Protein AF-A0A0L1IAY0-F1 (afdb_monomer_lite)

Secondary structure (DSSP, 8-state):
-HHHHHHTS-----TTS-HHHHHHHHHHHHHHHHHH--TT-TTHHHHHHHHHHHHHTTTS-HHHHHHHHHHHHHHHHHHHHHHHHHHHHHHHHHHHHHHHHHHHHHHHHHHHHHHHHHHHHT-

Structure (mmCIF, N/CA/C/O backbone):
data_AF-A0A0L1IAY0-F1
#
_entry.id   AF-A0A0L1IAY0-F1
#
loop_
_atom_site.group_PDB
_atom_site.id
_atom_site.type_symbol
_atom_site.label_atom_id
_atom_site.label_alt_id
_atom_site.label_comp_id
_atom_site.label_asym_id
_atom_site.label_entity_id
_atom_site.label_seq_id
_atom_site.pdbx_PDB_ins_code
_atom_site.Cartn_x
_atom_site.Cartn_y
_atom_site.Cartn_z
_atom_site.occupancy
_atom_site.B_iso_or_equiv
_atom_site.auth_seq_id
_atom_site.auth_comp_id
_atom_site.auth_asym_id
_atom_site.auth_atom_id
_atom_site.pdbx_PDB_model_num
ATOM 1 N N . MET A 1 1 ? -14.114 -1.916 1.670 1.00 76.31 1 MET A N 1
ATOM 2 C CA . MET A 1 1 ? -13.400 -0.633 1.870 1.00 76.31 1 MET A CA 1
ATOM 3 C C . MET A 1 1 ? -12.194 -0.703 2.826 1.00 76.31 1 MET A C 1
ATOM 5 O O . MET A 1 1 ? -11.429 0.243 2.824 1.00 76.31 1 MET A O 1
ATOM 9 N N . LEU A 1 2 ? -11.918 -1.811 3.542 1.00 92.62 2 LEU A N 1
ATOM 10 C CA . LEU A 1 2 ? -10.782 -1.898 4.490 1.00 92.62 2 LEU A CA 1
ATOM 11 C C . LEU A 1 2 ? -9.405 -1.604 3.868 1.00 92.62 2 LEU A C 1
ATOM 13 O O . LEU A 1 2 ? -8.613 -0.864 4.439 1.00 92.62 2 LEU A O 1
ATOM 17 N N . TRP A 1 3 ? -9.119 -2.160 2.686 1.00 95.38 3 TRP A N 1
ATOM 18 C CA . TRP A 1 3 ? -7.840 -1.927 2.007 1.00 95.38 3 TRP A CA 1
ATOM 19 C C . TRP A 1 3 ? -7.629 -0.454 1.648 1.00 95.38 3 TRP A C 1
ATOM 21 O O . TRP A 1 3 ? -6.535 0.081 1.808 1.00 95.38 3 TRP A O 1
ATOM 31 N N . TYR A 1 4 ? -8.695 0.223 1.218 1.00 96.50 4 TYR A N 1
ATOM 32 C CA . TYR A 1 4 ? -8.634 1.649 0.932 1.00 96.50 4 TYR A CA 1
ATOM 33 C C . TYR A 1 4 ? -8.264 2.449 2.184 1.00 96.50 4 TYR A C 1
ATOM 35 O O . TYR A 1 4 ? -7.411 3.327 2.100 1.00 96.50 4 TYR A O 1
ATOM 43 N N . ASP A 1 5 ? -8.813 2.120 3.353 1.00 96.38 5 ASP A N 1
ATOM 44 C CA . ASP A 1 5 ? -8.454 2.810 4.598 1.00 96.38 5 ASP A CA 1
ATOM 45 C C . ASP A 1 5 ? -6.985 2.582 4.966 1.00 96.38 5 ASP A C 1
ATOM 47 O O . ASP A 1 5 ? -6.290 3.509 5.379 1.00 96.38 5 ASP A O 1
ATOM 51 N N . ILE A 1 6 ? -6.482 1.362 4.758 1.00 96.75 6 ILE A N 1
ATOM 52 C CA . ILE A 1 6 ? -5.078 1.013 5.005 1.00 96.75 6 ILE A CA 1
ATOM 53 C C . ILE A 1 6 ? -4.140 1.793 4.077 1.00 96.75 6 ILE A C 1
ATOM 55 O O . ILE A 1 6 ? -3.091 2.248 4.529 1.00 96.75 6 ILE A O 1
ATOM 59 N N . VAL A 1 7 ? -4.491 1.979 2.803 1.00 96.19 7 VAL A N 1
ATOM 60 C CA . VAL A 1 7 ? -3.594 2.573 1.791 1.00 96.19 7 VAL A CA 1
ATOM 61 C C . VAL A 1 7 ? -3.789 4.088 1.641 1.00 96.19 7 VAL A C 1
ATOM 63 O O . VAL A 1 7 ? -2.823 4.825 1.451 1.00 96.19 7 VAL A O 1
ATOM 66 N N . ASN A 1 8 ? -5.014 4.588 1.725 1.00 94.31 8 ASN A N 1
ATOM 67 C CA . ASN A 1 8 ? -5.364 5.977 1.408 1.00 94.31 8 ASN A CA 1
ATOM 68 C C . ASN A 1 8 ? -6.063 6.693 2.562 1.00 94.31 8 ASN A C 1
ATOM 70 O O . ASN A 1 8 ? -5.804 7.872 2.783 1.00 94.31 8 ASN A O 1
ATOM 74 N N . GLY A 1 9 ? -6.926 5.993 3.295 1.00 95.06 9 GLY A N 1
ATOM 75 C CA . GLY A 1 9 ? -7.683 6.567 4.402 1.00 95.06 9 GLY A CA 1
ATOM 76 C C . GLY A 1 9 ? -6.971 6.469 5.752 1.00 95.06 9 GLY A C 1
ATOM 77 O O . GLY A 1 9 ? -5.741 6.402 5.848 1.00 95.06 9 GLY A O 1
ATOM 78 N N . LYS A 1 10 ? -7.778 6.450 6.810 1.00 95.69 10 LYS A N 1
ATOM 79 C CA . LYS A 1 10 ? -7.360 6.177 8.183 1.00 95.69 10 LYS A CA 1
ATOM 80 C C . LYS A 1 10 ? -8.213 5.015 8.697 1.00 95.69 10 LYS A C 1
ATOM 82 O O . LYS A 1 10 ? -9.431 5.161 8.738 1.00 95.69 10 LYS A O 1
ATOM 87 N N . PRO A 1 11 ? -7.617 3.864 9.048 1.00 96.12 11 PRO A N 1
ATOM 88 C CA . PRO A 1 11 ? -8.358 2.753 9.634 1.00 96.12 11 PRO A CA 1
ATOM 89 C C . PRO A 1 11 ? -9.008 3.167 10.958 1.00 96.12 11 PRO A C 1
ATOM 91 O O . PRO A 1 11 ? -8.327 3.482 11.928 1.00 96.12 11 PRO A O 1
ATOM 94 N N . GLU A 1 12 ? -10.333 3.179 11.017 1.00 93.19 12 GLU A N 1
ATOM 95 C CA . GLU A 1 12 ? -11.067 3.610 12.208 1.00 93.19 12 GLU A CA 1
ATOM 96 C C . GLU A 1 12 ? -12.138 2.593 12.600 1.00 93.19 12 GLU A C 1
ATOM 98 O O . GLU A 1 12 ? -12.599 1.790 11.790 1.00 93.19 12 GLU A O 1
ATOM 103 N N . LEU A 1 13 ? -12.520 2.627 13.876 1.00 95.69 13 LEU A N 1
ATOM 104 C CA . LEU A 1 13 ? -13.643 1.870 14.422 1.00 95.69 13 LEU A CA 1
ATOM 105 C C . LEU A 1 13 ? -14.730 2.887 14.769 1.00 95.69 13 LEU A C 1
ATOM 107 O O . LEU A 1 13 ? -14.483 3.790 15.573 1.00 95.69 13 LEU A O 1
ATOM 111 N N . GLU A 1 14 ? -15.886 2.789 14.126 1.00 95.19 14 GLU A N 1
ATOM 112 C CA . GLU A 1 14 ? -16.983 3.737 14.285 1.00 95.19 14 GLU A CA 1
ATOM 113 C C . GLU A 1 14 ? -17.698 3.516 15.616 1.00 95.19 14 GLU A C 1
ATOM 115 O O . GLU A 1 14 ? -17.932 2.382 16.031 1.00 95.19 14 GLU A O 1
ATOM 120 N N . ASP A 1 15 ? -18.095 4.602 16.279 1.00 95.81 15 ASP A N 1
ATOM 121 C CA . ASP A 1 15 ? -18.761 4.513 17.580 1.00 95.81 15 ASP A CA 1
ATOM 122 C C . ASP A 1 15 ? -20.175 3.924 17.502 1.00 95.81 15 ASP A C 1
ATOM 124 O O . ASP A 1 15 ? -20.678 3.450 18.516 1.00 95.81 15 ASP A O 1
ATOM 128 N N . THR A 1 16 ? -20.769 3.888 16.304 1.00 96.62 16 THR A N 1
ATOM 129 C CA . THR A 1 16 ? -22.074 3.277 16.007 1.00 96.62 16 THR A CA 1
ATOM 130 C C . THR A 1 16 ? -22.052 1.748 16.010 1.00 96.62 16 THR A C 1
ATOM 132 O O . THR A 1 16 ? -23.111 1.127 16.032 1.00 96.62 16 THR A O 1
ATOM 135 N N . LEU A 1 17 ? -20.870 1.130 15.951 1.00 96.06 17 LEU A N 1
ATOM 136 C CA . LEU A 1 17 ? -20.727 -0.322 15.978 1.00 96.06 17 LEU A CA 1
ATOM 137 C C . LEU A 1 17 ? -20.904 -0.871 17.397 1.00 96.06 17 LEU A C 1
ATOM 139 O O . LEU A 1 17 ? -20.500 -0.240 18.378 1.00 96.06 17 LEU A O 1
ATOM 143 N N . SER A 1 18 ? -21.436 -2.092 17.496 1.00 97.44 18 SER A N 1
ATOM 144 C CA . SER A 1 18 ? -21.388 -2.859 18.742 1.00 97.44 18 SER A CA 1
ATOM 145 C C . SER A 1 18 ? -19.941 -3.157 19.14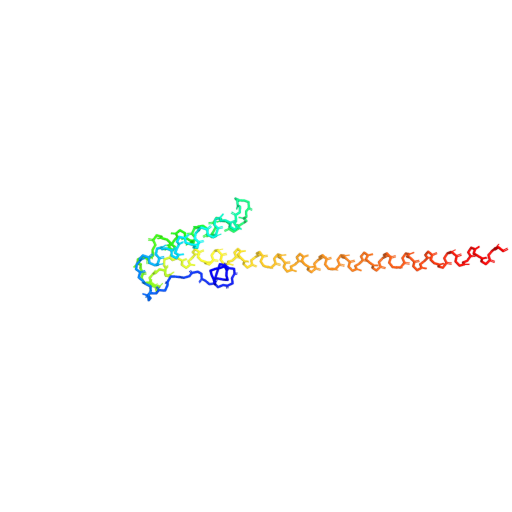2 1.00 97.44 18 SER A C 1
ATOM 147 O O . SER A 1 18 ? -19.019 -3.089 18.325 1.00 97.44 18 SER A O 1
ATOM 149 N N . MET A 1 19 ? -19.734 -3.503 20.410 1.00 96.94 19 MET A N 1
ATOM 150 C CA . MET A 1 19 ? -18.407 -3.829 20.938 1.00 96.94 19 MET A CA 1
ATOM 151 C C . MET A 1 19 ? -17.749 -4.978 20.170 1.00 96.94 19 MET A C 1
ATOM 153 O O . MET A 1 19 ? -16.621 -4.825 19.703 1.00 96.94 19 MET A O 1
ATOM 157 N N . ASP A 1 20 ? -18.497 -6.054 19.935 1.00 97.50 20 ASP A N 1
ATOM 158 C CA . ASP A 1 20 ? -18.030 -7.219 19.179 1.00 97.50 20 ASP A CA 1
ATOM 159 C C . ASP A 1 20 ? -17.711 -6.856 17.722 1.00 97.50 20 ASP A C 1
ATOM 161 O O . ASP A 1 20 ? -16.714 -7.305 17.159 1.00 97.50 20 ASP A O 1
ATOM 165 N N . ALA A 1 21 ? -18.512 -5.979 17.102 1.00 97.50 21 ALA A N 1
ATOM 166 C CA . ALA A 1 21 ? -18.252 -5.518 15.740 1.00 97.50 21 ALA A CA 1
ATOM 167 C C . ALA A 1 21 ? -16.988 -4.643 15.655 1.00 97.50 21 ALA A C 1
ATOM 169 O O . ALA A 1 21 ? -16.250 -4.732 14.670 1.00 97.50 21 ALA A O 1
ATOM 170 N N . LYS A 1 22 ? -16.701 -3.824 16.678 1.00 97.56 22 LYS A N 1
ATOM 171 C CA . LYS A 1 22 ? -15.448 -3.052 16.765 1.00 97.56 22 LYS A CA 1
ATOM 172 C C . LYS A 1 22 ? -14.241 -3.969 16.912 1.00 97.56 22 LYS A C 1
ATOM 174 O O . LYS A 1 22 ? -13.245 -3.762 16.218 1.00 97.56 22 LYS A O 1
ATOM 179 N N . GLU A 1 23 ? -14.334 -4.966 17.788 1.00 97.44 23 GLU A N 1
ATOM 180 C CA . GLU A 1 23 ? -13.276 -5.959 17.983 1.00 97.44 23 GLU A CA 1
ATOM 181 C C . GLU A 1 23 ? -13.005 -6.725 16.686 1.00 97.44 23 GLU A C 1
ATOM 183 O O . GLU A 1 23 ? -11.878 -6.726 16.186 1.00 97.44 23 GLU A O 1
ATOM 188 N N . TYR A 1 24 ? -14.061 -7.255 16.064 1.00 97.75 24 TYR A N 1
ATOM 189 C CA . TYR A 1 24 ? -13.960 -7.966 14.796 1.00 97.75 24 TYR A CA 1
ATOM 190 C C . TYR A 1 24 ? -13.349 -7.092 13.695 1.00 97.75 24 TYR A C 1
ATOM 192 O O . TYR A 1 24 ? -12.455 -7.535 12.973 1.00 97.75 24 TYR A O 1
ATOM 200 N N . LYS A 1 25 ? -13.767 -5.826 13.568 1.00 97.69 25 LYS A N 1
ATOM 201 C CA . LYS A 1 25 ? -13.202 -4.907 12.567 1.00 97.69 25 LYS A CA 1
ATOM 202 C C . LYS A 1 25 ? -11.714 -4.629 12.822 1.00 97.69 25 LYS A C 1
ATOM 204 O O . LYS A 1 25 ? -10.932 -4.598 11.868 1.00 97.69 25 LYS A O 1
ATOM 209 N N . ALA A 1 26 ? -11.297 -4.467 14.079 1.00 97.38 26 ALA A N 1
ATOM 210 C CA . ALA A 1 26 ? -9.885 -4.308 14.439 1.00 97.38 26 ALA A CA 1
ATOM 211 C C . ALA A 1 26 ? -9.053 -5.559 14.094 1.00 97.38 26 ALA A C 1
ATOM 213 O O . ALA A 1 26 ? -7.923 -5.446 13.599 1.00 97.38 26 ALA A O 1
ATOM 214 N N . ASP A 1 27 ? -9.633 -6.743 14.290 1.00 97.75 27 ASP A N 1
ATOM 215 C CA . ASP A 1 27 ? -9.032 -8.016 13.902 1.00 97.75 27 ASP A CA 1
ATOM 216 C C . ASP A 1 27 ? -8.917 -8.163 12.389 1.00 97.75 27 ASP A C 1
ATOM 218 O O . ASP A 1 27 ? -7.861 -8.565 11.902 1.00 97.75 27 ASP A O 1
ATOM 222 N N . GLN A 1 28 ? -9.936 -7.756 11.629 1.00 97.94 28 GLN A N 1
ATOM 223 C CA . GLN A 1 28 ? -9.879 -7.756 10.167 1.00 97.94 28 GLN A CA 1
ATOM 224 C C . GLN A 1 28 ? -8.787 -6.824 9.636 1.00 97.94 28 GLN A C 1
ATOM 226 O O . GLN A 1 28 ? -8.036 -7.217 8.743 1.00 97.94 28 GLN A O 1
ATOM 231 N N . TYR A 1 29 ? -8.636 -5.621 10.203 1.00 97.88 29 TYR A N 1
ATOM 232 C CA . TYR A 1 29 ? -7.527 -4.735 9.837 1.00 97.88 29 TYR A CA 1
ATOM 233 C C . TYR A 1 29 ? -6.166 -5.378 10.129 1.00 97.88 29 TYR A C 1
ATOM 235 O O . TYR A 1 29 ? -5.283 -5.365 9.271 1.00 97.88 29 TYR A O 1
ATOM 243 N N . SER A 1 30 ? -6.006 -5.982 11.309 1.00 96.69 30 SER A N 1
ATOM 244 C CA . SER A 1 30 ? -4.758 -6.644 11.706 1.00 96.69 30 SER A CA 1
ATOM 245 C C . SER A 1 30 ? -4.445 -7.852 10.820 1.00 96.69 30 SER A C 1
ATOM 247 O O . SER A 1 30 ? -3.314 -8.013 10.360 1.00 96.69 30 SER A O 1
ATOM 249 N N . TYR A 1 31 ? -5.448 -8.684 10.539 1.00 97.31 31 TYR A N 1
ATOM 250 C CA . TYR A 1 31 ? -5.340 -9.838 9.652 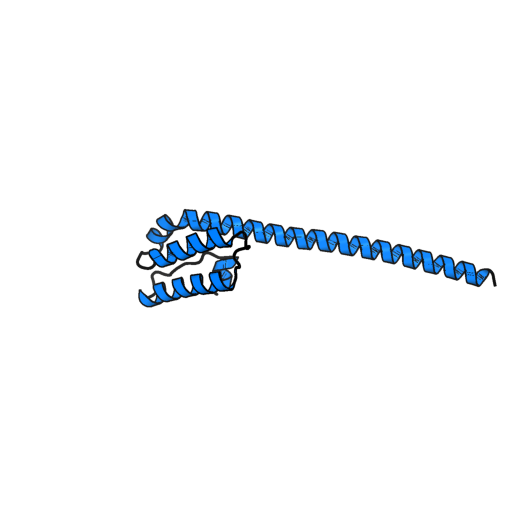1.00 97.31 31 TYR A CA 1
ATOM 251 C C . TYR A 1 31 ? -4.946 -9.412 8.239 1.00 97.31 31 TYR A C 1
ATOM 253 O O . TYR A 1 31 ? -3.950 -9.904 7.704 1.00 97.31 31 TYR A O 1
ATOM 261 N N . LEU A 1 32 ? -5.678 -8.458 7.657 1.00 97.00 32 LEU A N 1
ATOM 262 C CA . LEU A 1 32 ? -5.417 -7.968 6.308 1.00 97.00 32 LEU A CA 1
ATOM 263 C C . LEU A 1 32 ? -4.023 -7.347 6.214 1.00 97.00 32 LEU A C 1
ATOM 265 O O . LEU A 1 32 ? -3.284 -7.651 5.280 1.00 97.00 32 LEU A O 1
ATOM 269 N N . TRP A 1 33 ? -3.622 -6.546 7.203 1.00 96.62 33 TRP A N 1
ATOM 270 C CA . TRP A 1 33 ? -2.276 -5.984 7.270 1.00 96.62 33 TRP A CA 1
ATOM 271 C C . TRP A 1 33 ? -1.198 -7.074 7.299 1.00 96.62 33 TRP A C 1
ATOM 273 O O . TRP A 1 33 ? -0.246 -7.026 6.520 1.00 96.62 33 TRP A O 1
ATOM 283 N N . ASN A 1 34 ? -1.375 -8.091 8.147 1.00 95.50 34 ASN A N 1
ATOM 284 C CA . ASN A 1 34 ? -0.466 -9.233 8.267 1.00 95.50 34 ASN A CA 1
ATOM 285 C C . ASN A 1 34 ? -0.367 -10.075 7.001 1.00 95.50 34 ASN A C 1
ATOM 287 O O . ASN A 1 34 ? 0.708 -10.579 6.696 1.00 95.50 34 ASN A O 1
ATOM 291 N N . LYS A 1 35 ? -1.460 -10.212 6.252 1.00 96.56 35 LYS A N 1
ATOM 292 C CA . LYS A 1 35 ? -1.456 -10.918 4.968 1.00 96.56 35 LYS A CA 1
ATOM 293 C C . LYS A 1 35 ? -0.892 -10.082 3.823 1.00 96.56 35 LYS A C 1
ATOM 295 O O . LYS A 1 35 ? -0.380 -10.653 2.869 1.00 96.56 35 LYS A O 1
ATOM 300 N N . SER A 1 36 ? -0.955 -8.757 3.926 1.00 95.31 36 SER A N 1
ATOM 301 C CA . SER A 1 36 ? -0.513 -7.843 2.866 1.00 95.31 36 SER A CA 1
ATOM 302 C C . SER A 1 36 ? 0.950 -7.415 2.992 1.00 95.31 36 SER A C 1
ATOM 304 O O . SER A 1 36 ? 1.468 -6.748 2.101 1.00 95.31 36 SER A O 1
ATOM 306 N N . THR A 1 37 ? 1.618 -7.740 4.103 1.00 94.69 37 THR A N 1
ATOM 307 C CA . THR A 1 37 ? 2.989 -7.288 4.373 1.00 94.69 37 THR A CA 1
ATOM 308 C C . THR A 1 37 ? 3.864 -8.417 4.906 1.00 94.69 37 THR A C 1
ATOM 310 O O . THR A 1 37 ? 3.476 -9.148 5.815 1.00 94.69 37 THR A O 1
ATOM 313 N N . THR A 1 38 ? 5.068 -8.541 4.349 1.00 94.00 38 THR A N 1
ATOM 314 C CA . THR A 1 38 ? 6.121 -9.440 4.838 1.00 94.00 38 THR A CA 1
ATOM 315 C C . THR A 1 38 ? 6.974 -8.751 5.904 1.00 94.00 38 THR A C 1
ATOM 317 O O . THR A 1 38 ? 6.804 -7.562 6.181 1.00 94.00 38 THR A O 1
ATOM 320 N N . ILE A 1 39 ? 7.891 -9.501 6.521 1.00 91.38 39 ILE A N 1
ATOM 321 C CA . ILE A 1 39 ? 8.827 -8.978 7.529 1.00 91.38 39 ILE A CA 1
ATOM 322 C C . ILE A 1 39 ? 9.726 -7.885 6.929 1.00 91.38 39 ILE A C 1
ATOM 324 O O . ILE A 1 39 ? 10.005 -6.899 7.604 1.00 91.38 39 ILE A O 1
ATOM 328 N N . ASP A 1 40 ? 10.077 -8.007 5.648 1.00 93.50 40 ASP A N 1
ATOM 329 C CA . ASP A 1 40 ? 10.960 -7.068 4.943 1.00 93.50 40 ASP A CA 1
ATOM 330 C C . ASP A 1 40 ? 10.260 -5.774 4.499 1.00 93.50 40 ASP A C 1
ATOM 332 O O . ASP A 1 40 ? 10.904 -4.837 4.027 1.00 93.50 40 ASP A O 1
ATOM 336 N N . ASN A 1 41 ? 8.929 -5.691 4.619 1.00 94.25 41 ASN A N 1
ATOM 337 C CA . ASN A 1 41 ? 8.211 -4.479 4.246 1.00 94.25 41 ASN A CA 1
ATOM 338 C C . ASN A 1 41 ? 8.552 -3.341 5.223 1.00 94.25 41 ASN A C 1
ATOM 340 O O . ASN A 1 41 ? 8.273 -3.432 6.418 1.00 94.25 41 ASN A O 1
ATOM 344 N N . ALA A 1 42 ? 9.072 -2.226 4.704 1.00 94.56 42 ALA A N 1
ATOM 345 C CA . ALA A 1 42 ? 9.504 -1.078 5.508 1.00 94.56 42 ALA A CA 1
ATOM 346 C C . ALA A 1 42 ? 8.415 -0.521 6.448 1.00 94.56 42 ALA A C 1
ATOM 348 O O . ALA A 1 42 ? 8.715 -0.042 7.541 1.00 94.56 42 ALA A O 1
ATOM 349 N N . CYS A 1 43 ? 7.137 -0.616 6.066 1.00 96.56 43 CYS A N 1
ATOM 350 C CA . CYS A 1 43 ? 6.029 -0.126 6.883 1.00 96.56 43 CYS A CA 1
ATOM 351 C C . CYS A 1 43 ? 5.482 -1.164 7.863 1.00 96.56 43 CYS A C 1
ATOM 353 O O . CYS A 1 43 ? 4.664 -0.806 8.716 1.00 96.56 43 CYS A O 1
ATOM 355 N N . ARG A 1 44 ? 5.922 -2.430 7.783 1.00 96.19 44 ARG A N 1
ATOM 356 C CA . ARG A 1 44 ? 5.406 -3.565 8.567 1.00 96.19 44 ARG A CA 1
ATOM 357 C C . ARG A 1 44 ? 5.314 -3.246 10.051 1.00 96.19 44 ARG A C 1
ATOM 359 O O . ARG A 1 44 ? 4.257 -3.446 10.656 1.00 96.19 44 ARG A O 1
ATOM 366 N N . LEU A 1 45 ? 6.406 -2.742 10.622 1.00 96.31 45 LEU A N 1
ATOM 367 C CA . LEU A 1 45 ? 6.521 -2.461 12.050 1.00 96.31 45 LEU A CA 1
ATOM 368 C C . LEU A 1 45 ? 5.571 -1.338 12.482 1.00 96.31 45 LEU A C 1
ATOM 370 O O . LEU A 1 45 ? 4.737 -1.545 13.364 1.00 96.31 45 LEU A O 1
ATOM 374 N N . VAL A 1 46 ? 5.658 -0.174 11.831 1.00 97.12 46 VAL A N 1
ATOM 375 C CA . VAL A 1 46 ? 4.850 1.007 12.178 1.00 97.12 46 VAL A CA 1
ATOM 376 C C . VAL A 1 46 ? 3.353 0.761 11.982 1.00 97.12 46 VAL A C 1
ATOM 378 O O . VAL A 1 46 ? 2.556 1.128 12.844 1.00 97.12 46 VAL A O 1
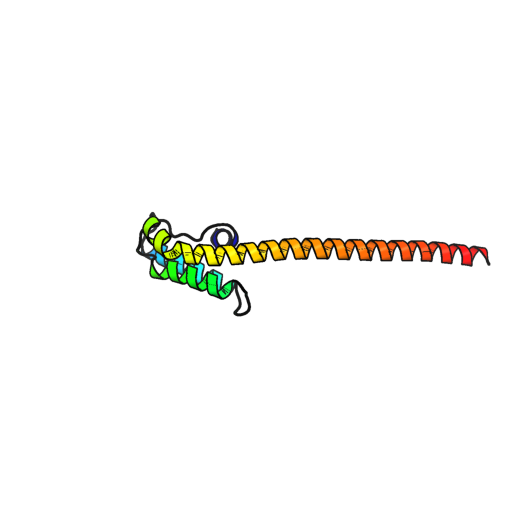ATOM 381 N N . GLY A 1 47 ? 2.966 0.043 10.922 1.00 97.31 47 GLY A N 1
ATOM 382 C CA . GLY A 1 47 ? 1.580 -0.375 10.713 1.00 97.31 47 GLY A CA 1
ATOM 383 C C . GLY A 1 47 ? 1.103 -1.340 11.798 1.00 97.31 47 GLY A C 1
ATOM 384 O O . GLY A 1 47 ? 0.047 -1.132 12.391 1.00 97.31 47 GLY A O 1
ATOM 385 N N . SER A 1 48 ? 1.910 -2.348 12.149 1.00 97.31 48 SER A N 1
ATOM 386 C CA . SER A 1 48 ? 1.547 -3.325 13.190 1.00 97.31 48 SER A CA 1
ATOM 387 C C . SER A 1 48 ? 1.392 -2.677 14.571 1.00 97.31 48 SER A C 1
ATOM 389 O O . SER A 1 48 ? 0.521 -3.071 15.346 1.00 97.31 48 SER A O 1
ATOM 391 N N . ILE A 1 49 ? 2.207 -1.665 14.891 1.00 97.81 49 ILE A N 1
ATOM 392 C CA . ILE A 1 49 ? 2.059 -0.868 16.119 1.00 97.81 49 ILE A CA 1
ATOM 393 C C . ILE A 1 49 ? 0.714 -0.130 16.121 1.00 97.81 49 ILE A C 1
ATOM 395 O O . ILE A 1 49 ? -0.005 -0.180 17.121 1.00 97.81 49 ILE A O 1
ATOM 399 N N . TYR A 1 50 ? 0.339 0.500 15.007 1.00 98.12 50 TYR A N 1
ATOM 400 C CA . TYR A 1 50 ? -0.933 1.207 14.894 1.00 98.12 50 TYR A CA 1
ATOM 401 C C . TYR A 1 50 ? -2.151 0.274 14.997 1.00 98.12 50 TYR A C 1
ATOM 403 O O . TYR A 1 50 ? -3.043 0.528 15.808 1.00 98.12 50 TYR A O 1
ATOM 411 N N . PHE A 1 51 ? -2.174 -0.842 14.261 1.00 97.94 51 PHE A N 1
ATOM 412 C CA . PHE A 1 51 ? -3.295 -1.791 14.318 1.00 97.94 51 PHE A CA 1
ATOM 413 C C . PHE A 1 51 ? -3.430 -2.462 15.688 1.00 97.94 51 PHE A C 1
ATOM 415 O O . PHE A 1 51 ? -4.542 -2.623 16.188 1.00 97.94 51 PHE A O 1
ATOM 422 N N . ARG A 1 52 ? -2.310 -2.746 16.363 1.00 97.56 52 ARG A N 1
ATOM 423 C CA . ARG A 1 52 ? -2.319 -3.178 17.767 1.00 97.56 52 ARG A CA 1
ATOM 424 C C . ARG A 1 52 ? -2.883 -2.103 18.699 1.00 97.56 52 ARG A C 1
ATOM 426 O O . ARG A 1 52 ? -3.613 -2.440 19.624 1.00 97.56 52 ARG A O 1
ATOM 433 N N . CYS A 1 53 ? -2.598 -0.822 18.456 1.00 97.94 53 CYS A N 1
ATOM 434 C CA . CYS A 1 53 ? -3.204 0.270 19.223 1.00 97.94 53 CYS A CA 1
ATOM 435 C C . CYS A 1 53 ? -4.729 0.305 19.051 1.00 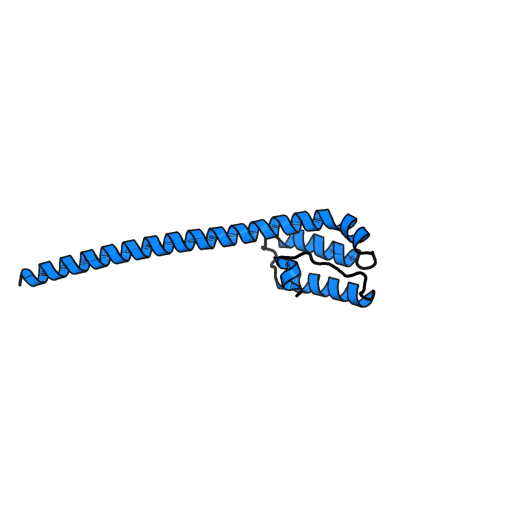97.94 53 CYS A C 1
ATOM 437 O O . CYS A 1 53 ? -5.442 0.416 20.049 1.00 97.94 53 CYS A O 1
ATOM 439 N N . LEU A 1 54 ? -5.231 0.149 17.818 1.00 96.81 54 LEU A N 1
ATOM 440 C CA . LEU A 1 54 ? -6.671 0.049 17.551 1.00 96.81 54 LEU A CA 1
ATOM 441 C C . LEU A 1 54 ? -7.291 -1.150 18.274 1.00 96.81 54 LEU A C 1
ATOM 443 O O . LEU A 1 54 ? -8.290 -0.977 18.970 1.00 96.81 54 LEU A O 1
ATOM 447 N N . LYS A 1 55 ? -6.666 -2.330 18.169 1.00 97.06 55 LYS A N 1
ATOM 448 C CA . LYS A 1 55 ? -7.133 -3.557 18.824 1.00 97.06 55 LYS A CA 1
ATOM 449 C C . LYS A 1 55 ? -7.140 -3.443 20.346 1.00 97.06 55 LYS A C 1
ATOM 451 O O . LYS A 1 55 ? -8.102 -3.859 20.962 1.00 97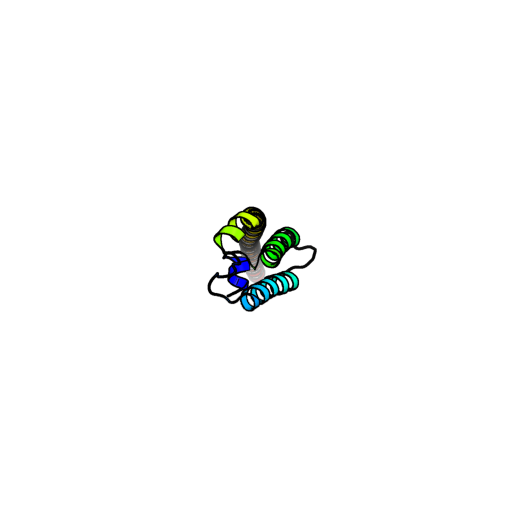.06 55 LYS A O 1
ATOM 456 N N . ASN A 1 56 ? -6.135 -2.832 20.968 1.00 97.69 56 ASN A N 1
ATOM 457 C CA . ASN A 1 56 ? -6.096 -2.698 22.430 1.00 97.69 56 ASN A CA 1
ATOM 458 C C . ASN A 1 56 ? -7.075 -1.642 22.973 1.00 97.69 56 ASN A C 1
ATOM 460 O O . ASN A 1 56 ? -7.343 -1.609 24.169 1.00 97.69 56 ASN A O 1
ATOM 464 N N . ASN A 1 57 ? -7.586 -0.754 22.113 1.00 97.31 57 ASN A N 1
ATOM 465 C CA . ASN A 1 57 ? -8.433 0.377 22.499 1.00 97.31 57 ASN A CA 1
ATOM 466 C C . ASN A 1 57 ? -9.782 0.374 21.753 1.00 97.31 57 ASN A C 1
ATOM 468 O O . ASN A 1 57 ? -10.399 1.428 21.569 1.00 97.31 57 ASN A O 1
ATOM 472 N N . PHE A 1 58 ? -10.254 -0.791 21.300 1.00 97.12 58 PHE A N 1
ATOM 473 C CA . PHE A 1 58 ? -11.521 -0.911 20.567 1.00 97.12 58 PHE A CA 1
ATOM 474 C C . PHE A 1 58 ? -12.733 -0.490 21.409 1.00 97.12 58 PHE A C 1
ATOM 476 O O . PHE A 1 58 ? -13.713 0.017 20.869 1.00 97.12 58 PHE A O 1
ATOM 483 N N . GLN A 1 59 ? -12.625 -0.633 22.732 1.00 96.94 59 GLN A N 1
ATOM 484 C CA . GLN A 1 59 ? -13.678 -0.299 23.687 1.00 96.94 59 GLN A CA 1
ATOM 485 C C . GLN A 1 59 ? -13.888 1.207 23.878 1.00 96.94 59 GLN A C 1
ATOM 487 O O . GLN A 1 59 ? -14.954 1.631 24.318 1.00 96.94 59 GLN A O 1
ATOM 492 N N . LEU A 1 60 ? -12.884 2.018 23.541 1.00 96.75 60 LEU A N 1
ATOM 493 C CA . LEU A 1 60 ? -12.948 3.469 23.694 1.00 96.75 60 LEU A CA 1
ATOM 494 C C . LEU A 1 60 ? -13.782 4.112 22.582 1.00 96.75 60 LEU A C 1
ATOM 496 O O . LEU A 1 60 ? -13.960 3.539 21.496 1.00 96.75 60 LEU A O 1
ATOM 500 N N . LYS A 1 61 ? -14.232 5.346 22.826 1.00 96.19 61 LYS A N 1
ATOM 501 C CA . LYS A 1 61 ? -14.822 6.174 21.767 1.00 96.19 61 LYS A CA 1
ATOM 502 C C . LYS A 1 61 ? -13.754 6.626 20.775 1.00 96.19 61 LYS A C 1
ATOM 504 O O . LYS A 1 61 ? -12.557 6.640 21.083 1.00 96.19 61 LYS A O 1
ATOM 509 N N . LYS A 1 62 ? -14.176 7.026 19.575 1.00 94.94 62 LYS A N 1
ATOM 510 C CA . LYS A 1 62 ? -13.273 7.464 18.504 1.00 94.94 62 LYS A CA 1
ATOM 511 C C . LYS A 1 62 ? -12.320 8.572 18.963 1.00 94.94 62 LYS A C 1
ATOM 513 O O . LYS A 1 62 ? -11.122 8.447 18.730 1.00 94.94 62 LYS A O 1
ATOM 518 N N . SER A 1 63 ? -12.821 9.604 19.642 1.00 95.75 63 SER A N 1
ATOM 519 C CA . SER A 1 63 ? -12.018 10.756 20.089 1.00 95.75 63 SER A CA 1
ATOM 520 C C . SER A 1 63 ? -10.918 10.382 21.093 1.00 95.75 63 SER A C 1
ATOM 522 O O . SER A 1 63 ? -9.800 10.895 21.022 1.00 95.75 63 SER A O 1
ATOM 524 N N . GLU A 1 64 ? -11.212 9.462 22.010 1.00 97.00 64 GLU A N 1
ATOM 525 C CA . GLU A 1 64 ? -10.272 8.968 23.023 1.00 97.00 64 GLU A CA 1
ATOM 526 C C . GLU A 1 64 ? -9.221 8.045 22.399 1.00 97.00 64 GLU A C 1
ATOM 528 O O . GLU A 1 64 ? -8.022 8.162 22.667 1.00 97.00 64 GLU A O 1
ATOM 533 N N . ARG A 1 65 ? -9.664 7.140 21.517 1.00 96.56 65 ARG A N 1
ATOM 534 C CA . ARG A 1 65 ? -8.779 6.251 20.758 1.00 96.56 65 ARG A CA 1
ATOM 535 C C . ARG A 1 65 ? -7.859 7.040 19.833 1.00 96.56 65 ARG A C 1
ATOM 537 O O . ARG A 1 65 ? -6.694 6.679 19.690 1.00 96.56 65 ARG A O 1
ATOM 544 N N . GLU A 1 66 ? -8.355 8.113 19.225 1.00 95.25 66 GLU A N 1
ATOM 545 C CA . GLU A 1 66 ? -7.557 9.002 18.389 1.00 95.25 66 GLU A CA 1
ATOM 546 C C . GLU A 1 66 ? -6.420 9.638 19.186 1.00 95.25 66 GLU A C 1
ATOM 548 O O . GLU A 1 66 ? -5.268 9.470 18.794 1.00 95.25 66 GLU A O 1
ATOM 553 N N . HIS A 1 67 ? -6.696 10.232 20.351 1.00 95.81 67 HIS A N 1
ATOM 554 C CA . HIS A 1 67 ? -5.644 10.780 21.217 1.00 95.81 67 HIS A CA 1
ATOM 555 C C . HIS A 1 67 ? -4.556 9.755 21.567 1.00 95.81 67 HIS A C 1
ATOM 557 O O . HIS A 1 67 ? -3.374 10.094 21.582 1.00 95.81 67 HIS A O 1
ATOM 563 N N . LYS A 1 68 ? -4.929 8.489 21.800 1.00 96.62 68 LYS A N 1
ATOM 564 C CA . LYS A 1 68 ? -3.968 7.421 22.121 1.00 96.62 68 LYS A CA 1
ATOM 565 C C . LYS A 1 68 ? -3.184 6.908 20.912 1.00 96.62 68 LYS A C 1
ATOM 567 O O . LYS A 1 68 ? -2.008 6.576 21.041 1.00 96.62 68 LYS A O 1
ATOM 572 N N . CYS A 1 69 ? -3.823 6.795 19.748 1.00 97.12 69 CYS A N 1
ATOM 573 C CA . CYS A 1 69 ? -3.247 6.107 18.590 1.00 97.12 69 CYS A CA 1
ATOM 574 C C . CYS A 1 69 ? -2.729 7.043 17.490 1.00 97.12 69 CYS A C 1
ATOM 576 O O . CYS A 1 69 ? -2.115 6.553 16.540 1.00 97.12 69 CYS A O 1
ATOM 578 N N . ILE A 1 70 ? -2.938 8.361 17.592 1.00 96.81 70 ILE A N 1
ATOM 579 C CA . ILE A 1 70 ? -2.594 9.318 16.531 1.00 96.81 70 ILE A CA 1
ATOM 580 C C . ILE A 1 70 ? -1.104 9.319 16.188 1.00 96.81 70 ILE A C 1
ATOM 582 O O . ILE A 1 70 ? -0.761 9.291 15.012 1.00 96.81 70 ILE A O 1
ATOM 586 N N . GLN A 1 71 ? -0.210 9.256 17.177 1.00 97.44 71 GLN A N 1
ATOM 587 C CA . GLN A 1 71 ? 1.236 9.235 16.916 1.00 97.44 71 GLN A CA 1
ATOM 588 C C . GLN A 1 71 ? 1.657 7.972 16.149 1.00 97.44 71 GLN A C 1
ATOM 590 O O . GLN A 1 71 ? 2.435 8.035 15.198 1.00 97.44 71 GLN A O 1
ATOM 595 N N . ASN A 1 72 ? 1.059 6.826 16.488 1.00 97.75 72 ASN A N 1
ATOM 596 C CA . ASN A 1 72 ? 1.274 5.578 15.756 1.00 97.75 72 ASN A CA 1
ATOM 597 C C . ASN A 1 72 ? 0.742 5.678 14.318 1.00 97.75 72 ASN A C 1
ATOM 599 O O . ASN A 1 72 ? 1.394 5.203 13.387 1.00 97.75 72 ASN A O 1
ATOM 603 N N . PHE A 1 73 ? -0.413 6.326 14.129 1.00 97.94 73 PHE A N 1
ATOM 604 C CA . PHE A 1 73 ? -0.970 6.571 12.801 1.00 97.94 73 PHE A CA 1
ATOM 605 C C . PHE A 1 73 ? -0.083 7.494 11.964 1.00 97.94 73 PHE A C 1
ATOM 607 O O . PHE A 1 73 ? 0.142 7.196 10.798 1.00 97.94 73 PHE A O 1
ATOM 614 N N . ILE A 1 74 ? 0.446 8.579 12.536 1.00 98.12 74 ILE A N 1
ATOM 615 C CA . ILE A 1 74 ? 1.338 9.512 11.833 1.00 98.12 74 ILE A CA 1
ATOM 616 C C . ILE A 1 74 ? 2.568 8.767 11.306 1.00 98.12 74 ILE A C 1
ATOM 618 O O . ILE A 1 74 ? 2.881 8.868 10.121 1.00 98.12 74 ILE A O 1
ATOM 622 N N . ASN A 1 75 ? 3.208 7.942 12.138 1.00 97.94 75 ASN A N 1
ATOM 623 C CA . ASN A 1 75 ? 4.364 7.141 11.725 1.00 97.94 75 ASN A CA 1
ATOM 624 C C . ASN A 1 75 ? 4.017 6.152 10.604 1.00 97.94 75 ASN A C 1
ATOM 626 O O . ASN A 1 75 ? 4.744 6.038 9.615 1.00 97.94 75 ASN A O 1
ATOM 630 N N . PHE A 1 76 ? 2.878 5.466 10.731 1.00 98.19 76 PHE A N 1
ATOM 631 C CA . PHE A 1 76 ? 2.376 4.578 9.687 1.00 98.19 76 PHE A CA 1
ATOM 632 C C . PHE A 1 76 ? 2.096 5.334 8.375 1.00 98.19 76 PHE A C 1
ATOM 634 O O . PHE A 1 76 ? 2.534 4.906 7.305 1.00 98.19 76 PHE A O 1
ATOM 641 N N . ASN A 1 77 ? 1.426 6.483 8.453 1.00 98.25 77 ASN A N 1
ATOM 642 C CA . ASN A 1 77 ? 1.062 7.306 7.306 1.00 98.25 77 ASN A CA 1
ATOM 643 C C . ASN A 1 77 ? 2.291 7.893 6.599 1.00 98.25 77 ASN A C 1
ATOM 645 O O . ASN A 1 77 ? 2.340 7.901 5.372 1.00 98.25 77 ASN A O 1
ATOM 649 N N . ASN A 1 78 ? 3.307 8.321 7.351 1.00 98.31 78 ASN A N 1
ATOM 650 C CA . ASN A 1 78 ? 4.564 8.813 6.789 1.00 98.31 78 ASN A CA 1
ATOM 651 C C . ASN A 1 78 ? 5.258 7.727 5.960 1.00 98.31 78 ASN A C 1
ATOM 653 O O . ASN A 1 78 ? 5.627 7.975 4.813 1.00 98.31 78 ASN A O 1
ATOM 657 N N . CYS A 1 79 ? 5.354 6.505 6.493 1.00 97.81 79 CYS A N 1
ATOM 658 C CA . CYS A 1 79 ? 5.921 5.381 5.751 1.00 97.81 79 CYS A CA 1
ATOM 659 C C . CYS A 1 79 ? 5.107 5.058 4.487 1.00 97.81 79 CYS A C 1
ATOM 661 O O . CYS A 1 79 ? 5.653 4.892 3.397 1.00 97.81 79 CYS A O 1
ATOM 663 N N . ARG A 1 80 ? 3.778 5.040 4.611 1.00 97.06 80 ARG A N 1
ATOM 664 C CA . ARG A 1 80 ? 2.859 4.802 3.493 1.00 97.06 80 ARG A CA 1
ATOM 665 C C . ARG A 1 80 ? 3.009 5.836 2.377 1.00 97.06 80 ARG A C 1
ATOM 667 O O . ARG A 1 80 ? 3.010 5.473 1.203 1.00 97.06 80 ARG A O 1
ATOM 674 N N . ASN A 1 81 ? 3.159 7.108 2.731 1.00 97.75 81 ASN A N 1
ATOM 675 C CA . ASN A 1 81 ? 3.381 8.183 1.767 1.00 97.75 81 ASN A CA 1
ATOM 676 C C . ASN A 1 81 ? 4.753 8.065 1.096 1.00 97.75 81 ASN A C 1
ATOM 678 O O . ASN A 1 81 ? 4.848 8.261 -0.114 1.00 97.75 81 ASN A O 1
ATOM 682 N N . ALA A 1 82 ? 5.787 7.673 1.845 1.00 97.81 82 ALA A N 1
ATOM 683 C CA . ALA A 1 82 ? 7.109 7.409 1.284 1.00 97.81 82 ALA A CA 1
ATOM 684 C C . ALA A 1 82 ? 7.075 6.273 0.246 1.00 97.81 82 ALA A C 1
ATOM 686 O O . ALA A 1 82 ? 7.636 6.429 -0.836 1.00 97.81 82 ALA A O 1
ATOM 687 N N . LEU A 1 83 ? 6.346 5.180 0.513 1.00 96.69 83 LEU A N 1
ATOM 688 C CA . LEU A 1 83 ? 6.169 4.093 -0.460 1.00 96.69 83 LEU A CA 1
ATOM 689 C C . LEU A 1 83 ? 5.449 4.553 -1.734 1.00 96.69 83 LEU A C 1
ATOM 691 O O . LEU A 1 83 ? 5.853 4.181 -2.834 1.00 96.69 83 LEU A O 1
ATOM 695 N N . LYS A 1 84 ? 4.406 5.384 -1.612 1.00 97.12 84 LYS A N 1
ATOM 696 C CA . LYS A 1 84 ? 3.709 5.943 -2.785 1.00 97.12 84 LYS A CA 1
ATOM 697 C C . LYS A 1 84 ? 4.618 6.844 -3.612 1.00 97.12 84 LYS A C 1
ATOM 699 O O . LYS A 1 84 ? 4.604 6.765 -4.837 1.00 97.12 84 LYS A O 1
ATOM 704 N N . LEU A 1 85 ? 5.415 7.677 -2.946 1.00 97.75 85 LEU A N 1
ATOM 705 C CA . LEU A 1 85 ? 6.392 8.529 -3.615 1.00 97.75 85 LEU A CA 1
ATOM 706 C C . LEU A 1 85 ? 7.448 7.686 -4.338 1.00 97.75 85 LEU A C 1
ATOM 708 O O . LEU A 1 85 ? 7.749 7.946 -5.500 1.00 97.75 85 LEU A O 1
ATOM 712 N N . GLN A 1 86 ? 7.956 6.637 -3.687 1.00 97.75 86 GLN A N 1
ATOM 713 C CA . GLN A 1 86 ? 8.892 5.697 -4.298 1.00 97.75 86 GLN A CA 1
ATOM 714 C C . GLN A 1 86 ? 8.278 5.015 -5.527 1.00 97.75 86 GLN A C 1
ATOM 716 O O . GLN A 1 86 ? 8.924 4.942 -6.567 1.00 97.75 86 GLN A O 1
ATOM 721 N N . GLN A 1 87 ? 7.025 4.563 -5.443 1.00 97.31 87 GLN A N 1
ATOM 722 C CA . GLN A 1 87 ? 6.319 3.971 -6.579 1.00 97.31 87 GLN A CA 1
ATOM 723 C C . GLN A 1 87 ? 6.203 4.959 -7.749 1.00 97.31 87 GLN A C 1
ATOM 725 O O . GLN A 1 87 ? 6.509 4.595 -8.883 1.00 97.31 87 GLN A O 1
ATOM 730 N N . ALA A 1 88 ? 5.799 6.203 -7.479 1.00 98.12 88 ALA A N 1
ATOM 731 C CA . ALA A 1 88 ? 5.676 7.237 -8.504 1.00 98.12 88 ALA A CA 1
ATOM 732 C C . ALA A 1 88 ? 7.024 7.535 -9.185 1.00 98.12 88 ALA A C 1
ATOM 734 O O . ALA A 1 88 ? 7.091 7.610 -10.413 1.00 98.12 88 ALA A O 1
ATOM 735 N N . ASN A 1 89 ? 8.100 7.637 -8.401 1.00 98.31 89 ASN A N 1
ATOM 736 C CA . ASN A 1 89 ? 9.448 7.864 -8.920 1.00 98.31 89 ASN A CA 1
ATOM 737 C C . ASN A 1 89 ? 9.940 6.675 -9.754 1.00 98.31 89 ASN A C 1
ATOM 739 O O . ASN A 1 89 ? 10.391 6.869 -10.878 1.00 98.31 89 ASN A O 1
ATOM 743 N N . ASN A 1 90 ? 9.765 5.443 -9.269 1.00 98.31 90 ASN A N 1
ATOM 744 C CA . ASN A 1 90 ? 10.170 4.241 -9.999 1.00 98.31 90 ASN A CA 1
ATOM 745 C C . ASN A 1 90 ? 9.463 4.125 -11.357 1.00 98.31 90 ASN A C 1
ATOM 747 O O . ASN A 1 90 ? 10.093 3.747 -12.346 1.00 98.31 90 ASN A O 1
ATOM 751 N N . ILE A 1 91 ? 8.166 4.453 -11.418 1.00 98.50 91 ILE A N 1
ATOM 752 C CA . ILE A 1 91 ? 7.404 4.466 -12.675 1.00 98.50 91 ILE A CA 1
ATOM 753 C C . ILE A 1 91 ? 7.978 5.519 -13.621 1.00 98.50 91 ILE A C 1
ATOM 755 O O . ILE A 1 91 ? 8.276 5.206 -14.772 1.00 98.50 91 ILE A O 1
ATOM 759 N N . LYS A 1 92 ? 8.175 6.748 -13.134 1.00 98.25 92 LYS A N 1
ATOM 760 C CA . LYS A 1 92 ? 8.741 7.842 -13.929 1.00 98.25 92 LYS A CA 1
ATOM 761 C C . LYS A 1 92 ? 10.108 7.469 -14.504 1.00 98.25 92 LYS A C 1
ATOM 763 O O . LYS A 1 92 ? 10.320 7.606 -15.706 1.00 98.25 92 LYS A O 1
ATOM 768 N N . ASP A 1 93 ? 11.008 6.966 -13.669 1.00 98.44 93 ASP A N 1
ATOM 769 C CA . ASP A 1 93 ? 12.370 6.624 -14.076 1.00 98.44 93 ASP A CA 1
ATOM 770 C C . ASP A 1 93 ? 12.387 5.462 -15.072 1.00 98.44 93 ASP A C 1
ATOM 772 O O . ASP A 1 93 ? 13.161 5.475 -16.030 1.00 98.44 93 ASP A O 1
ATOM 776 N N . SER A 1 94 ? 11.509 4.473 -14.884 1.00 98.44 94 SER A N 1
ATOM 777 C CA . SER A 1 94 ? 11.384 3.341 -15.807 1.00 98.44 94 SER A CA 1
ATOM 778 C C . SER A 1 94 ? 10.865 3.782 -17.175 1.00 98.44 94 SER A C 1
ATOM 780 O O . SER A 1 94 ? 11.409 3.352 -18.187 1.00 98.44 94 SER A O 1
ATOM 782 N N . LEU A 1 95 ? 9.876 4.682 -17.216 1.00 98.38 95 LEU A N 1
ATOM 783 C CA . LEU A 1 95 ? 9.349 5.237 -18.468 1.00 98.38 95 LEU A CA 1
ATOM 784 C C . LEU A 1 95 ? 10.404 6.052 -19.222 1.00 98.38 95 LEU A C 1
ATOM 786 O O . LEU A 1 95 ? 10.526 5.926 -20.439 1.00 98.38 95 LEU A O 1
ATOM 790 N N . ILE A 1 96 ? 11.190 6.863 -18.507 1.00 98.31 96 ILE A N 1
ATOM 791 C CA . ILE A 1 96 ? 12.280 7.643 -19.110 1.00 98.31 96 ILE A CA 1
ATOM 792 C C . ILE A 1 96 ? 13.326 6.708 -19.721 1.00 98.31 96 ILE A C 1
ATOM 794 O O . ILE A 1 96 ? 13.709 6.900 -20.875 1.00 98.31 96 ILE A O 1
ATOM 798 N N . LYS A 1 97 ? 13.760 5.689 -18.968 1.00 98.38 97 LYS A N 1
ATOM 799 C CA . LYS A 1 97 ? 14.740 4.705 -19.444 1.00 98.38 97 LYS A CA 1
ATOM 800 C C . LYS A 1 97 ? 14.223 3.953 -20.663 1.00 98.38 97 LYS A C 1
ATOM 802 O O . LYS A 1 97 ? 14.916 3.906 -21.668 1.00 98.38 97 LYS A O 1
ATOM 807 N N . GLN A 1 98 ? 12.998 3.435 -20.600 1.00 98.44 98 GLN A N 1
ATOM 808 C CA . GLN A 1 98 ? 12.389 2.714 -21.714 1.00 98.44 98 GLN A CA 1
ATOM 809 C C . GLN A 1 98 ? 12.347 3.573 -22.982 1.00 98.44 98 GLN A C 1
ATOM 811 O O . GLN A 1 98 ? 12.858 3.164 -24.016 1.00 98.44 98 GLN A O 1
ATOM 816 N N . ASN A 1 99 ? 11.824 4.799 -22.887 1.00 98.44 99 ASN A N 1
ATOM 817 C CA . ASN A 1 99 ? 11.746 5.693 -24.038 1.00 98.44 99 ASN A CA 1
ATOM 818 C C . ASN A 1 99 ? 13.134 6.063 -24.591 1.00 98.44 99 ASN A C 1
ATOM 820 O O . ASN A 1 99 ? 13.296 6.222 -25.798 1.00 98.44 99 ASN A O 1
ATOM 824 N N . MET A 1 100 ? 14.144 6.224 -23.734 1.00 98.50 100 MET A N 1
ATOM 825 C CA . MET A 1 100 ? 15.513 6.479 -24.183 1.00 98.50 100 MET A CA 1
ATOM 826 C C . MET A 1 100 ? 16.062 5.298 -24.994 1.00 98.50 100 MET A C 1
ATOM 828 O O . MET A 1 100 ? 16.541 5.510 -26.108 1.00 98.50 100 MET A O 1
ATOM 832 N N . GLU A 1 101 ? 15.945 4.076 -24.474 1.00 98.44 101 GLU A N 1
ATOM 833 C CA . GLU A 1 101 ? 16.414 2.865 -25.159 1.00 98.44 101 GLU A CA 1
ATOM 834 C C . GLU A 1 101 ? 15.661 2.620 -26.475 1.00 98.44 101 GLU A C 1
ATOM 836 O O . GLU A 1 101 ? 16.287 2.338 -27.496 1.00 98.44 101 GLU A O 1
ATOM 841 N N . ASP A 1 102 ? 14.340 2.818 -26.494 1.00 98.56 102 ASP A N 1
ATOM 842 C CA . ASP A 1 102 ? 13.521 2.651 -27.701 1.00 98.56 102 ASP A CA 1
ATOM 843 C C . ASP A 1 102 ? 13.920 3.651 -28.799 1.00 98.56 102 ASP A C 1
ATOM 845 O O . ASP A 1 102 ? 14.016 3.295 -29.978 1.00 98.56 102 ASP A O 1
ATOM 849 N N . ASN A 1 103 ? 14.219 4.900 -28.426 1.00 98.56 103 ASN A N 1
ATOM 850 C CA . ASN A 1 103 ? 14.689 5.910 -29.377 1.00 98.56 103 ASN A CA 1
ATOM 851 C C . ASN A 1 103 ? 16.098 5.601 -29.901 1.00 98.56 103 ASN A C 1
ATOM 853 O O . ASN A 1 103 ? 16.356 5.783 -31.093 1.00 98.56 103 ASN A O 1
ATOM 857 N N . ILE A 1 104 ? 16.997 5.101 -29.045 1.00 98.50 104 ILE A N 1
ATOM 858 C CA . ILE A 1 104 ? 18.332 4.652 -29.467 1.00 98.50 104 ILE A CA 1
ATOM 859 C C . ILE A 1 104 ? 18.203 3.482 -30.449 1.00 98.50 104 ILE A C 1
ATOM 861 O O . ILE A 1 104 ? 18.794 3.519 -31.529 1.00 98.50 104 ILE A O 1
ATOM 865 N N . ALA A 1 105 ? 17.391 2.476 -30.121 1.00 98.56 105 ALA A N 1
ATOM 866 C CA . ALA A 1 105 ? 17.149 1.326 -30.987 1.00 98.56 105 ALA A CA 1
ATOM 867 C C . ALA A 1 105 ? 16.559 1.744 -32.342 1.00 98.56 105 ALA A C 1
ATOM 869 O O . ALA A 1 105 ? 17.011 1.264 -33.385 1.00 98.56 105 ALA A O 1
ATOM 870 N N . LYS A 1 106 ? 15.607 2.685 -32.346 1.00 98.50 106 LYS A N 1
ATOM 871 C CA . LYS A 1 106 ? 15.028 3.239 -33.575 1.00 98.50 106 LYS A CA 1
ATOM 872 C C . LYS A 1 106 ? 16.083 3.927 -34.445 1.00 98.50 106 LYS A C 1
ATOM 874 O O . LYS A 1 106 ? 16.178 3.615 -35.630 1.00 98.50 106 LYS A O 1
ATOM 879 N N . ALA A 1 107 ? 16.912 4.795 -33.866 1.00 98.38 107 ALA A N 1
ATOM 880 C CA . ALA A 1 107 ? 17.973 5.485 -34.602 1.00 98.38 107 ALA A CA 1
ATOM 881 C C . ALA A 1 107 ? 19.004 4.502 -35.189 1.00 98.38 107 ALA A C 1
ATOM 883 O O . ALA A 1 107 ? 19.451 4.659 -36.328 1.00 98.38 107 ALA A O 1
ATOM 884 N N . LEU A 1 108 ? 19.355 3.450 -34.440 1.00 98.44 108 LEU A N 1
ATOM 885 C CA . LEU A 1 108 ? 20.234 2.383 -34.924 1.00 98.44 108 LEU A CA 1
ATOM 886 C C . LEU A 1 108 ? 19.602 1.598 -36.080 1.00 98.44 108 LEU A C 1
ATOM 888 O O . LEU A 1 108 ? 20.296 1.243 -37.035 1.00 98.44 108 LEU A O 1
ATOM 892 N N . PHE A 1 109 ? 18.294 1.348 -36.024 1.00 98.44 109 PHE A N 1
ATOM 893 C CA . PHE A 1 109 ? 17.572 0.665 -37.093 1.00 98.44 109 PHE A CA 1
ATOM 894 C C . PHE A 1 109 ? 17.492 1.510 -38.371 1.00 98.44 109 PHE A C 1
ATOM 896 O O . PHE A 1 109 ? 17.784 1.007 -39.455 1.00 98.44 109 PHE A O 1
ATOM 903 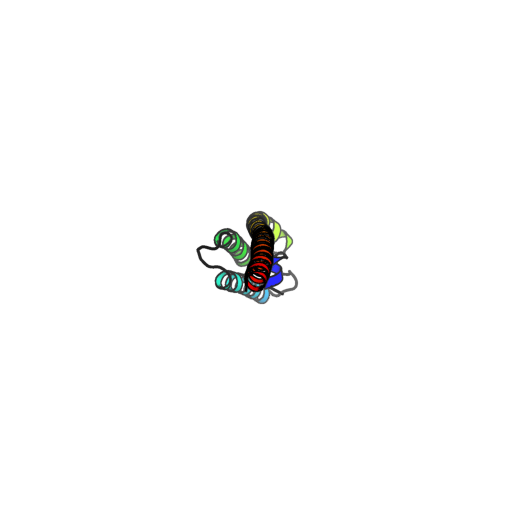N N . GLU A 1 110 ? 17.177 2.801 -38.251 1.00 97.81 110 GLU A N 1
ATOM 904 C CA . GLU A 1 110 ? 17.186 3.743 -39.379 1.00 97.81 110 GLU A CA 1
ATOM 905 C C . GLU A 1 110 ? 18.580 3.821 -40.015 1.00 97.81 110 GLU A C 1
ATOM 907 O O . GLU A 1 110 ? 18.724 3.717 -41.234 1.00 97.81 110 GLU A O 1
ATOM 912 N N . ARG A 1 111 ? 19.633 3.888 -39.187 1.00 97.38 111 ARG A N 1
ATOM 913 C CA . ARG A 1 111 ? 21.019 3.844 -39.666 1.00 97.38 111 ARG A CA 1
ATOM 914 C C . ARG A 1 111 ? 21.323 2.548 -40.413 1.00 97.38 111 ARG A C 1
ATOM 916 O O . ARG A 1 111 ? 21.973 2.598 -41.454 1.00 97.38 111 ARG A O 1
ATOM 923 N N . ARG A 1 112 ? 20.870 1.402 -39.900 1.00 97.44 112 ARG A N 1
ATOM 924 C CA . ARG A 1 112 ? 21.023 0.104 -40.569 1.00 97.44 112 ARG A CA 1
ATOM 925 C C . ARG A 1 112 ? 20.323 0.088 -41.926 1.00 97.44 112 ARG A C 1
ATOM 927 O O . ARG A 1 112 ? 20.912 -0.434 -42.864 1.00 97.44 112 ARG A O 1
ATOM 934 N N . SER A 1 113 ? 19.111 0.634 -42.030 1.00 97.12 113 SER A N 1
ATOM 935 C CA . SER A 1 113 ? 18.377 0.693 -43.301 1.00 97.12 113 SER A CA 1
ATOM 936 C C . SER A 1 113 ? 19.188 1.436 -44.360 1.00 97.12 113 SER A C 1
ATOM 938 O O . SER A 1 113 ? 19.484 0.866 -45.400 1.00 97.12 113 SER A O 1
ATOM 940 N N . LEU A 1 114 ? 19.686 2.633 -44.028 1.00 96.19 114 LEU A N 1
ATOM 941 C CA . LEU A 1 114 ? 20.522 3.424 -44.939 1.00 96.19 114 LEU A CA 1
ATOM 942 C C . LEU A 1 114 ? 21.800 2.688 -45.368 1.00 96.19 114 LEU A C 1
ATOM 944 O O . LEU A 1 114 ? 22.247 2.818 -46.503 1.00 96.19 114 LEU A O 1
ATOM 948 N N . LEU A 1 115 ? 22.421 1.933 -44.455 1.00 95.56 115 LEU A N 1
ATOM 949 C CA . LEU A 1 115 ? 23.603 1.130 -44.779 1.00 95.56 115 LEU A CA 1
ATOM 950 C C . LEU A 1 115 ? 23.280 -0.010 -45.753 1.00 95.56 115 LEU A C 1
ATOM 952 O O . LEU A 1 115 ? 24.130 -0.344 -46.571 1.00 95.56 115 LEU A O 1
ATOM 956 N N . LEU A 1 116 ? 22.094 -0.614 -45.653 1.00 95.69 116 LEU A N 1
ATOM 957 C CA . LEU A 1 116 ? 21.662 -1.664 -46.574 1.00 95.69 116 LEU A CA 1
ATOM 958 C C . LEU A 1 116 ? 21.344 -1.105 -47.956 1.00 95.69 116 LEU A C 1
ATOM 960 O O . LEU A 1 116 ? 21.819 -1.677 -48.931 1.00 95.69 116 LEU A O 1
ATOM 964 N N . ASP A 1 117 ? 20.636 0.023 -48.026 1.00 94.69 117 ASP A N 1
ATOM 965 C CA . ASP A 1 117 ? 20.307 0.680 -49.295 1.00 94.69 117 ASP A CA 1
ATOM 966 C C . ASP A 1 117 ? 21.593 1.004 -50.078 1.00 94.69 117 ASP A C 1
ATOM 968 O O . ASP A 1 117 ? 21.731 0.650 -51.245 1.00 94.69 117 ASP A O 1
ATOM 972 N N . MET A 1 118 ? 22.612 1.552 -49.397 1.00 93.50 118 MET A N 1
ATOM 973 C CA . MET A 1 118 ? 23.914 1.810 -50.024 1.00 93.50 118 MET A CA 1
ATOM 974 C C . MET A 1 118 ? 24.589 0.539 -50.556 1.00 93.50 118 MET A C 1
ATOM 976 O O . MET A 1 118 ? 25.263 0.605 -51.575 1.00 93.50 118 MET A O 1
ATOM 980 N N . LEU A 1 119 ? 24.460 -0.607 -49.879 1.00 91.25 119 LEU A N 1
ATOM 981 C CA . LEU A 1 119 ? 25.056 -1.868 -50.341 1.00 91.25 119 LEU A CA 1
ATOM 982 C C . LEU A 1 119 ? 24.352 -2.433 -51.579 1.00 91.25 119 LEU A C 1
ATOM 984 O O . LEU A 1 119 ? 25.003 -3.116 -52.371 1.00 91.25 119 LEU A O 1
ATOM 988 N N . GLU A 1 120 ? 23.049 -2.190 -51.730 1.00 84.44 120 GLU A N 1
ATOM 989 C CA . GLU A 1 120 ? 22.298 -2.585 -52.924 1.00 84.44 120 GLU A CA 1
ATOM 990 C C . GLU A 1 120 ? 22.700 -1.746 -54.140 1.00 84.44 120 GLU A C 1
ATOM 992 O O . GLU A 1 120 ? 22.882 -2.314 -55.213 1.00 84.44 120 GLU A O 1
ATOM 997 N N . ASP A 1 121 ? 22.970 -0.450 -53.957 1.00 75.12 121 ASP A N 1
ATOM 998 C CA . ASP A 1 121 ? 23.439 0.447 -55.027 1.00 75.12 121 ASP A CA 1
ATOM 999 C C . ASP A 1 121 ? 24.856 0.113 -55.550 1.00 75.12 121 ASP A C 1
ATOM 1001 O O . ASP A 1 121 ? 25.242 0.552 -56.635 1.00 75.12 121 ASP A O 1
ATOM 1005 N N . PHE A 1 122 ? 25.654 -0.656 -54.798 1.00 63.50 122 PHE A N 1
ATOM 1006 C CA . PHE A 1 122 ? 26.989 -1.114 -55.219 1.00 63.50 122 PHE A CA 1
ATOM 1007 C C . PHE A 1 122 ? 26.983 -2.445 -56.001 1.00 63.50 122 PHE A C 1
ATOM 1009 O O . PHE A 1 122 ? 28.062 -2.925 -56.366 1.00 63.50 122 PHE A O 1
ATOM 1016 N N . LYS A 1 123 ? 25.818 -3.060 -56.238 1.00 53.59 123 LYS A N 1
ATOM 1017 C CA . LYS A 1 123 ? 25.659 -4.274 -57.061 1.00 53.59 123 LYS A CA 1
ATOM 1018 C C . LYS A 1 123 ? 25.204 -3.955 -58.479 1.00 53.59 123 LYS A C 1
ATOM 1020 O O . LYS A 1 123 ? 25.669 -4.686 -59.382 1.00 53.59 123 LYS A O 1
#

Foldseek 3Di:
DLVCCLQPNPQFQAPPDDLVRLLVSLVVNLVVLVVVDDPPQPLNVLSNLLSVLSNVCSVDHRVVSCVRRVVSRVSSVVSSVVVVVVVVVVVVVVVVVVVVVVVVVVVVVVVVVVVVVVVVVVD

pLDDT: mean 95.8, std 5.82, range [53.59, 98.56]

Organism: NCBI:txid580059

Sequence (123 aa):
MLWYDIVNGKPELEDTLSMDAKEYKADQYSYLWNKSTTIDNACRLVGSIYFRCLKNNFQLKKSEREHKCIQNFINFNNCRNALKLQQANNIKDSLIKQNMEDNIAKALFERRSLLLDMLEDFK

Radius of gyration: 25.96 Å; chains: 1; bounding box: 49×22×81 Å